Protein AF-A0A382ZR91-F1 (afdb_monomer_lite)

pLDDT: mean 93.34, std 5.3, range [69.5, 98.6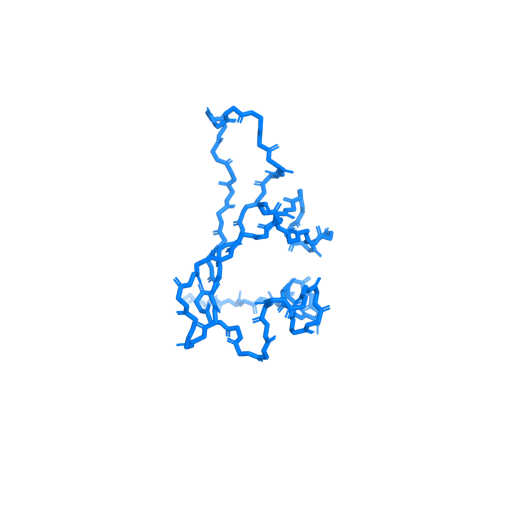2]

InterPro domains:
  IPR023296 Glycosyl hydrolase, five-bladed beta-propeller domain superfamily [G3DSA:2.115.10.20] (4-74)
  IPR023296 Glycosyl hydrolase, five-bladed beta-propeller domain superfamily [SSF75005] (24-73)

Sequence (74 aa):
MTITATRIMEEPIIHPGMDARIGTNINGPSVIRVPDWLAKPLGRYYLYFAHHKGTFIRLAYADNLKGPWQIHSP

Secondary structure (DSSP, 8-state):
-------S-SS-SS-TTSSTTS-S-EEEEEEEEPPTTSSS-SSSEEEEEEETT-SSEEEEEESSTT-PPEEP--

Foldseek 3Di:
DDDDDDDPDPDDLDAPPLDVPQPHAKDDWDKDQDDPPDPPDPERMWIWIHHPPDPDIWIWHANDSSDPIHTDDD

Organism: NCBI:txid408172

Structure (mmCIF, N/CA/C/O backbone):
data_AF-A0A382ZR91-F1
#
_entry.id   AF-A0A382ZR91-F1
#
loop_
_atom_site.group_PDB
_atom_site.id
_atom_site.type_symbol
_atom_site.label_atom_id
_atom_site.label_alt_id
_atom_site.label_comp_id
_atom_site.label_asym_id
_atom_site.label_entity_id
_atom_site.label_seq_id
_atom_site.pdbx_PDB_ins_code
_atom_site.Cartn_x
_atom_site.Cartn_y
_atom_site.Cartn_z
_atom_site.occupancy
_atom_site.B_iso_or_equiv
_atom_site.auth_seq_id
_atom_site.auth_comp_id
_atom_site.auth_asym_id
_atom_site.auth_atom_id
_atom_site.pdbx_PDB_model_num
ATOM 1 N N . MET A 1 1 ? 14.791 16.491 23.518 1.00 79.62 1 MET A N 1
ATOM 2 C CA . MET A 1 1 ? 13.933 15.288 23.580 1.00 79.62 1 MET A CA 1
ATOM 3 C C . MET A 1 1 ? 14.353 14.394 22.426 1.00 79.62 1 MET A C 1
ATOM 5 O O . MET A 1 1 ? 14.376 14.885 21.305 1.00 79.62 1 MET A O 1
ATOM 9 N N . THR A 1 2 ? 14.779 13.160 22.682 1.00 92.69 2 THR A N 1
ATOM 10 C CA . THR A 1 2 ? 15.277 12.262 21.625 1.00 92.69 2 THR A CA 1
ATOM 11 C C . THR A 1 2 ? 14.139 11.362 21.157 1.00 92.69 2 THR A C 1
ATOM 13 O O . THR A 1 2 ? 13.538 10.673 21.976 1.00 92.69 2 THR A O 1
ATOM 16 N N . ILE A 1 3 ? 13.832 11.372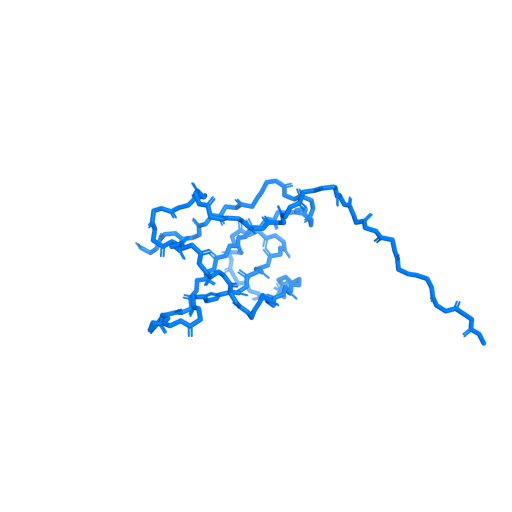 19.858 1.00 94.00 3 ILE A N 1
ATOM 17 C CA . ILE A 1 3 ? 12.875 10.442 19.244 1.00 94.00 3 ILE A CA 1
ATOM 18 C C . ILE A 1 3 ? 13.665 9.260 18.685 1.00 94.00 3 ILE A C 1
ATOM 20 O O . ILE A 1 3 ? 14.642 9.456 17.967 1.00 94.00 3 ILE A O 1
ATOM 24 N N . THR A 1 4 ? 13.232 8.043 19.009 1.00 95.69 4 THR A N 1
ATOM 25 C CA . THR A 1 4 ? 13.781 6.803 18.448 1.00 95.69 4 THR A CA 1
ATOM 26 C C . THR A 1 4 ? 12.693 6.109 17.643 1.00 95.69 4 THR A C 1
ATOM 28 O O . THR A 1 4 ? 11.571 5.966 18.124 1.00 95.69 4 THR A O 1
ATOM 31 N N . ALA A 1 5 ? 13.023 5.670 16.431 1.00 94.38 5 ALA A N 1
ATOM 32 C CA . ALA A 1 5 ? 12.159 4.825 15.618 1.00 94.38 5 ALA A CA 1
ATOM 33 C C . ALA A 1 5 ? 12.720 3.399 15.602 1.00 94.38 5 ALA A C 1
ATOM 35 O O . ALA A 1 5 ? 13.913 3.203 15.373 1.00 94.38 5 ALA A O 1
ATOM 36 N N . THR A 1 6 ? 11.862 2.409 15.833 1.00 95.50 6 THR A N 1
ATOM 37 C CA . THR A 1 6 ? 12.206 0.988 15.734 1.00 95.50 6 THR A CA 1
ATOM 38 C C . THR A 1 6 ? 11.486 0.362 14.547 1.00 95.50 6 THR A C 1
ATOM 40 O O . THR A 1 6 ? 10.354 0.726 14.218 1.00 95.50 6 THR A O 1
ATOM 43 N N . ARG A 1 7 ? 12.154 -0.573 13.864 1.00 94.81 7 ARG A N 1
ATOM 44 C CA . ARG A 1 7 ? 11.539 -1.325 12.766 1.00 94.81 7 ARG A CA 1
ATOM 45 C C . ARG A 1 7 ? 10.403 -2.187 13.318 1.00 94.81 7 ARG A C 1
ATOM 47 O O . ARG A 1 7 ? 10.544 -2.816 14.362 1.00 94.81 7 ARG A O 1
ATOM 54 N N . ILE A 1 8 ? 9.284 -2.242 12.597 1.00 93.31 8 ILE A N 1
ATOM 55 C CA . ILE A 1 8 ? 8.155 -3.113 12.956 1.00 93.31 8 ILE A CA 1
ATOM 56 C C . ILE A 1 8 ? 8.414 -4.589 12.589 1.00 93.31 8 ILE A C 1
ATOM 58 O O . ILE A 1 8 ? 7.808 -5.483 13.186 1.00 93.31 8 ILE A O 1
ATOM 62 N N . MET A 1 9 ? 9.300 -4.830 11.613 1.00 95.31 9 MET A N 1
ATOM 63 C CA . MET A 1 9 ? 9.704 -6.139 11.084 1.00 95.31 9 MET A CA 1
ATOM 64 C C . MET A 1 9 ? 11.026 -6.036 10.293 1.00 95.31 9 MET A C 1
ATOM 66 O O . MET A 1 9 ? 11.432 -4.944 9.881 1.00 95.31 9 MET A O 1
ATOM 70 N N . GLU A 1 10 ? 11.680 -7.173 10.041 1.00 95.25 10 GLU A N 1
ATOM 71 C CA . GLU A 1 10 ? 12.977 -7.248 9.338 1.00 95.25 10 GLU A CA 1
ATOM 72 C C . GLU A 1 10 ? 12.872 -7.408 7.813 1.00 95.25 10 GLU A C 1
ATOM 74 O O . GLU A 1 10 ? 13.877 -7.470 7.115 1.00 95.25 10 GLU A O 1
ATOM 79 N N . GLU A 1 11 ? 11.657 -7.385 7.273 1.00 92.62 11 GLU A N 1
ATOM 80 C CA . GLU A 1 11 ? 11.372 -7.517 5.840 1.00 92.62 11 GLU A CA 1
ATOM 81 C C . GLU A 1 11 ? 10.595 -6.303 5.294 1.00 92.62 11 GLU A C 1
ATOM 83 O O . GLU A 1 11 ? 10.018 -5.526 6.064 1.00 92.62 11 GLU A O 1
ATOM 88 N N . PRO A 1 12 ? 10.604 -6.074 3.967 1.00 92.69 12 PRO A N 1
ATOM 89 C CA . PRO A 1 12 ? 9.761 -5.061 3.347 1.00 92.69 12 PRO A CA 1
ATOM 90 C C . PRO A 1 12 ? 8.273 -5.403 3.486 1.00 92.69 12 PRO A C 1
ATOM 92 O O . PRO A 1 12 ? 7.876 -6.550 3.328 1.00 92.69 12 PRO A O 1
ATOM 95 N N . ILE A 1 13 ? 7.439 -4.380 3.683 1.00 94.00 13 ILE A N 1
ATOM 96 C CA . ILE A 1 13 ? 5.975 -4.528 3.681 1.00 94.00 13 ILE A CA 1
ATOM 97 C C . ILE A 1 13 ? 5.453 -4.915 2.285 1.00 94.00 13 ILE A C 1
ATOM 99 O O . ILE A 1 13 ? 4.562 -5.750 2.165 1.00 94.00 13 ILE A O 1
ATOM 103 N N . ILE A 1 14 ? 6.015 -4.299 1.237 1.00 94.19 14 ILE A N 1
ATOM 104 C CA . ILE A 1 14 ? 5.774 -4.626 -0.174 1.00 94.19 14 ILE A CA 1
ATOM 105 C C . ILE A 1 14 ? 7.129 -4.837 -0.845 1.00 94.19 14 ILE A C 1
ATOM 107 O O . ILE A 1 14 ? 8.042 -4.031 -0.650 1.00 94.19 14 ILE A O 1
ATOM 111 N N . HIS A 1 15 ? 7.258 -5.885 -1.655 1.00 92.88 15 HIS A N 1
ATOM 112 C CA . HIS A 1 15 ? 8.488 -6.196 -2.380 1.00 92.88 15 HIS A CA 1
ATOM 113 C C . HIS A 1 15 ? 8.216 -6.635 -3.829 1.00 92.88 15 HIS A C 1
ATOM 115 O O . HIS A 1 15 ? 7.098 -7.049 -4.163 1.00 92.88 15 HIS A O 1
ATOM 121 N N . PRO A 1 16 ? 9.230 -6.567 -4.716 1.00 89.56 16 PRO A N 1
ATOM 122 C CA . PRO A 1 16 ? 9.141 -7.168 -6.043 1.00 89.56 16 PRO A CA 1
ATOM 123 C C . PRO A 1 16 ? 8.795 -8.661 -5.938 1.00 89.56 16 PRO A C 1
ATOM 125 O O . PRO A 1 16 ? 9.398 -9.380 -5.142 1.00 89.56 16 PRO A O 1
ATOM 128 N N . GLY A 1 17 ? 7.819 -9.125 -6.720 1.00 88.12 17 GLY A N 1
ATOM 129 C CA . GLY A 1 17 ? 7.400 -10.534 -6.766 1.00 88.12 17 GLY A CA 1
ATOM 130 C C . GLY A 1 17 ? 6.071 -10.865 -6.079 1.00 88.12 17 GLY A C 1
ATOM 131 O O . GLY A 1 17 ? 5.550 -11.950 -6.308 1.00 88.12 17 GLY A O 1
ATOM 132 N N . MET A 1 18 ? 5.473 -9.943 -5.313 1.00 90.88 18 MET A N 1
ATOM 133 C CA . MET A 1 18 ? 4.130 -10.160 -4.738 1.00 90.88 18 MET A CA 1
ATOM 134 C C . MET A 1 18 ? 3.010 -10.158 -5.792 1.00 90.88 18 MET A C 1
ATOM 136 O O . MET A 1 18 ? 1.956 -10.746 -5.583 1.00 90.88 18 MET A O 1
ATOM 140 N N . ASP A 1 19 ? 3.226 -9.479 -6.919 1.00 88.31 19 ASP A N 1
ATOM 141 C CA . ASP A 1 19 ? 2.341 -9.469 -8.086 1.00 88.31 19 ASP A CA 1
ATOM 142 C C . ASP A 1 19 ? 3.192 -9.157 -9.324 1.00 88.31 19 ASP A C 1
ATOM 144 O O . ASP A 1 19 ? 4.074 -8.290 -9.282 1.00 88.31 19 ASP A O 1
ATOM 148 N N . ALA A 1 20 ? 2.932 -9.856 -10.433 1.00 85.69 20 ALA A N 1
ATOM 149 C CA . ALA A 1 20 ? 3.710 -9.748 -11.671 1.00 85.69 20 ALA A CA 1
ATOM 150 C C . ALA A 1 20 ? 3.773 -8.316 -12.232 1.00 85.69 20 ALA A C 1
ATOM 152 O O . ALA A 1 20 ? 4.694 -7.961 -12.966 1.00 85.69 20 ALA A O 1
ATOM 153 N N . ARG A 1 21 ? 2.807 -7.470 -11.875 1.00 83.81 21 ARG A N 1
ATOM 154 C CA . ARG A 1 21 ? 2.654 -6.120 -12.409 1.00 83.81 21 ARG A CA 1
ATOM 155 C C . ARG A 1 21 ? 3.278 -5.042 -11.506 1.00 83.81 21 ARG A C 1
ATOM 157 O O . ARG A 1 21 ? 3.290 -3.868 -11.888 1.00 83.81 21 ARG A O 1
ATOM 164 N N . ILE A 1 22 ? 3.780 -5.391 -10.313 1.00 86.62 22 ILE A N 1
ATOM 165 C CA . ILE A 1 22 ? 4.525 -4.460 -9.436 1.00 86.62 22 ILE A CA 1
ATOM 166 C C . ILE A 1 22 ? 5.841 -4.027 -10.095 1.00 86.62 22 ILE A C 1
ATOM 168 O O . ILE A 1 22 ? 6.284 -2.893 -9.909 1.00 86.62 22 ILE A O 1
ATOM 172 N N . GLY A 1 23 ? 6.434 -4.905 -10.908 1.00 85.44 23 GLY A N 1
ATOM 173 C CA . GLY A 1 23 ? 7.768 -4.699 -11.455 1.00 85.44 23 GLY A CA 1
ATOM 174 C C . GLY A 1 23 ? 8.834 -4.773 -10.361 1.00 85.44 23 GLY A C 1
ATOM 175 O O . GLY A 1 23 ? 8.634 -5.386 -9.313 1.00 85.44 23 GLY A O 1
ATOM 176 N N . THR A 1 24 ? 9.985 -4.155 -10.613 1.00 88.31 24 THR A N 1
ATOM 177 C CA . THR A 1 24 ? 11.165 -4.258 -9.738 1.00 88.31 24 THR A CA 1
ATOM 178 C C . THR A 1 24 ? 11.487 -2.977 -8.972 1.00 88.31 24 THR A C 1
ATOM 180 O O . THR A 1 24 ? 12.292 -3.016 -8.048 1.00 88.31 24 THR A O 1
ATOM 183 N N . ASN A 1 25 ? 10.864 -1.846 -9.319 1.00 88.56 25 ASN A N 1
ATOM 184 C CA . ASN A 1 25 ? 11.179 -0.537 -8.745 1.00 88.56 25 ASN A CA 1
ATOM 185 C C . ASN A 1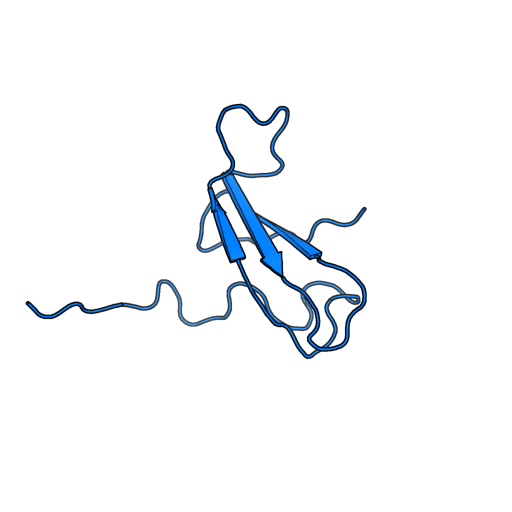 25 ? 9.945 0.110 -8.099 1.00 88.56 25 ASN A C 1
ATOM 187 O O . ASN A 1 25 ? 9.265 0.927 -8.721 1.00 88.56 25 ASN A O 1
ATOM 191 N N . ILE A 1 26 ? 9.666 -0.278 -6.853 1.00 92.62 26 ILE A N 1
ATOM 192 C CA . ILE A 1 26 ? 8.589 0.281 -6.023 1.00 92.62 26 ILE A CA 1
ATOM 193 C C . ILE A 1 26 ? 8.982 1.676 -5.528 1.00 92.62 26 ILE A C 1
ATOM 195 O O . ILE A 1 26 ? 10.100 1.886 -5.061 1.00 92.62 26 ILE A O 1
ATOM 199 N N . ASN A 1 27 ? 8.048 2.623 -5.587 1.00 92.31 27 ASN A N 1
ATOM 200 C CA . ASN A 1 27 ? 8.255 4.003 -5.170 1.00 92.31 27 ASN A CA 1
ATOM 201 C C . ASN A 1 27 ? 6.989 4.611 -4.533 1.00 92.31 27 ASN A C 1
ATOM 203 O O . ASN A 1 27 ? 5.868 4.176 -4.806 1.00 92.31 27 ASN A O 1
ATOM 207 N N . GLY A 1 28 ? 7.191 5.620 -3.682 1.00 92.50 28 GLY A N 1
ATOM 208 C CA . GLY A 1 28 ? 6.141 6.432 -3.065 1.00 92.50 28 GLY A CA 1
ATOM 209 C C . GLY A 1 28 ? 5.114 5.678 -2.207 1.00 92.50 28 GLY A C 1
ATOM 210 O O . GLY A 1 28 ? 3.924 5.936 -2.386 1.00 92.50 28 GLY A O 1
ATOM 211 N N . PRO A 1 29 ? 5.505 4.755 -1.301 1.00 95.31 29 PRO A N 1
ATOM 212 C CA . PRO A 1 29 ? 4.539 4.064 -0.454 1.00 95.31 29 PRO A CA 1
ATOM 213 C C . PRO A 1 29 ? 3.867 5.035 0.526 1.00 95.31 29 PRO A C 1
ATOM 215 O O . PRO A 1 29 ? 4.537 5.757 1.262 1.00 95.31 29 PRO A O 1
ATOM 218 N N . SER A 1 30 ? 2.538 5.018 0.560 1.00 97.25 30 SER A N 1
ATOM 219 C CA . SER A 1 30 ? 1.710 5.807 1.476 1.00 97.25 30 SER A CA 1
ATOM 220 C C . SER A 1 30 ? 0.676 4.903 2.133 1.00 97.25 30 SER A C 1
ATOM 222 O O . SER A 1 30 ? -0.178 4.339 1.448 1.00 97.25 30 SER A O 1
ATOM 224 N N . VAL A 1 31 ? 0.753 4.757 3.457 1.00 97.44 31 VAL A N 1
ATOM 225 C CA . VAL A 1 31 ? -0.170 3.928 4.240 1.00 9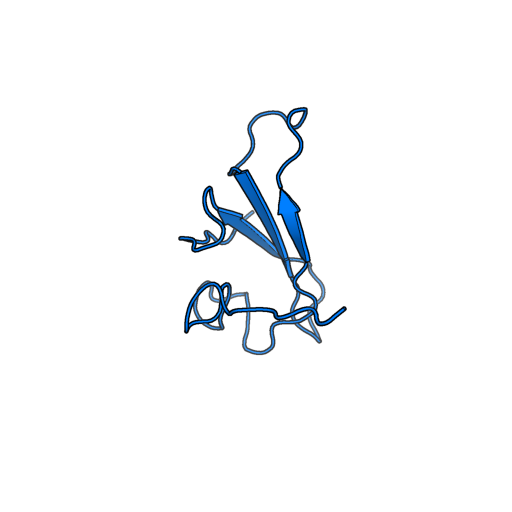7.44 31 VAL A CA 1
ATOM 226 C C . VAL A 1 31 ? -1.175 4.793 4.988 1.00 97.44 31 VAL A C 1
ATOM 228 O O . VAL A 1 31 ? -0.809 5.786 5.615 1.00 97.44 31 VAL A O 1
ATOM 231 N N . ILE A 1 32 ? -2.442 4.389 4.953 1.00 98.00 32 ILE A N 1
ATOM 232 C CA . ILE A 1 32 ? -3.515 4.988 5.745 1.00 98.00 32 ILE A CA 1
ATOM 233 C C . ILE A 1 32 ? -4.271 3.898 6.500 1.00 98.00 32 ILE A C 1
ATOM 235 O O . ILE A 1 32 ? -4.439 2.782 6.004 1.00 98.00 32 ILE A O 1
ATOM 239 N N . ARG A 1 33 ? -4.776 4.230 7.692 1.00 98.31 33 ARG A N 1
ATOM 240 C CA . ARG A 1 33 ? -5.880 3.465 8.279 1.00 98.31 33 ARG A CA 1
ATOM 241 C C . ARG A 1 33 ? -7.132 3.794 7.477 1.00 98.31 33 ARG A C 1
ATOM 243 O O . ARG A 1 33 ? -7.399 4.968 7.221 1.00 98.31 33 ARG A O 1
ATOM 250 N N . VAL A 1 34 ? -7.878 2.774 7.080 1.00 98.31 34 VAL A N 1
ATOM 251 C CA . VAL A 1 34 ? -9.113 2.974 6.326 1.00 98.31 34 VAL A CA 1
ATOM 252 C C . VAL A 1 34 ? -10.107 3.765 7.186 1.00 98.31 34 VAL A C 1
ATOM 254 O O . VAL A 1 34 ? -10.278 3.428 8.363 1.00 98.31 34 VAL A O 1
ATOM 257 N N . PRO A 1 35 ? -10.718 4.838 6.647 1.00 97.69 35 PRO A N 1
ATOM 258 C CA . PRO A 1 35 ? -11.713 5.609 7.378 1.00 97.69 35 PRO A CA 1
ATOM 259 C C . PRO A 1 35 ? -12.959 4.779 7.683 1.00 97.69 35 PRO A C 1
ATOM 261 O O . PRO A 1 35 ? -13.430 4.030 6.829 1.00 97.69 35 PRO A O 1
ATOM 264 N N . ASP A 1 36 ? -13.541 4.976 8.866 1.00 97.12 36 ASP A N 1
ATOM 265 C CA . ASP A 1 36 ? -14.684 4.176 9.327 1.00 97.12 36 ASP A CA 1
ATOM 266 C C . ASP A 1 36 ? -15.956 4.379 8.470 1.00 97.12 36 ASP A C 1
ATOM 268 O O . ASP A 1 36 ? -16.857 3.547 8.491 1.00 97.12 36 ASP A O 1
ATOM 272 N N . TRP A 1 37 ? -16.030 5.463 7.685 1.00 97.44 37 TRP A N 1
ATOM 273 C CA . TRP A 1 37 ? -17.149 5.748 6.778 1.00 97.44 37 TRP A CA 1
ATOM 274 C C . TRP A 1 37 ? -17.068 5.016 5.429 1.00 97.44 37 TRP A C 1
ATOM 276 O O . TRP A 1 37 ? -18.034 5.055 4.663 1.00 97.44 37 TRP A O 1
ATOM 286 N N . LEU A 1 38 ? -15.943 4.371 5.096 1.00 97.50 38 LEU A N 1
ATOM 287 C CA . LEU A 1 38 ? -15.808 3.672 3.820 1.00 97.50 38 LEU A CA 1
ATOM 288 C C . LEU A 1 38 ? -16.647 2.389 3.830 1.00 97.50 38 LEU A C 1
ATOM 290 O O . LEU A 1 38 ? -16.401 1.470 4.609 1.00 97.50 38 LEU A O 1
ATOM 294 N N . ALA A 1 39 ? -17.618 2.300 2.924 1.00 97.19 39 ALA A N 1
ATOM 295 C CA . ALA A 1 39 ? -18.435 1.103 2.787 1.00 97.19 39 ALA A CA 1
ATOM 296 C C . ALA A 1 39 ? -17.611 -0.076 2.240 1.00 97.19 39 ALA A C 1
ATOM 298 O O . ALA A 1 39 ? -16.890 0.075 1.256 1.00 97.19 39 ALA A O 1
ATOM 299 N N . LYS A 1 40 ? -17.784 -1.262 2.845 1.00 96.94 40 LYS A N 1
ATOM 300 C CA . LYS A 1 40 ? -17.151 -2.535 2.438 1.00 96.94 40 LYS A CA 1
ATOM 301 C C . LYS A 1 40 ? -15.625 -2.411 2.242 1.00 96.94 40 LYS A C 1
ATOM 303 O O . LYS A 1 40 ? -15.135 -2.617 1.130 1.00 96.94 40 LYS A O 1
ATOM 308 N N . PRO A 1 41 ? -14.866 -2.057 3.294 1.00 97.44 41 PRO A N 1
ATOM 309 C CA . PRO A 1 41 ? -13.419 -1.929 3.183 1.00 97.44 41 PRO A CA 1
ATOM 310 C C . PRO A 1 41 ? -12.770 -3.288 2.882 1.00 97.44 41 PRO A C 1
ATOM 312 O O . PRO A 1 41 ? -13.220 -4.316 3.384 1.00 97.44 41 PRO A O 1
ATOM 315 N N . LEU A 1 42 ? -11.695 -3.287 2.088 1.00 97.94 42 LEU A N 1
ATOM 316 C CA . LEU A 1 42 ? -10.932 -4.503 1.768 1.00 97.94 42 LEU A CA 1
ATOM 317 C C . LEU A 1 42 ? -10.083 -4.987 2.959 1.00 97.94 42 LEU A C 1
ATOM 319 O O . LEU A 1 42 ? -9.768 -6.166 3.055 1.00 97.94 42 LEU A O 1
ATOM 323 N N . GLY A 1 43 ? -9.719 -4.076 3.864 1.00 97.88 43 GLY A N 1
ATOM 324 C CA . GLY A 1 43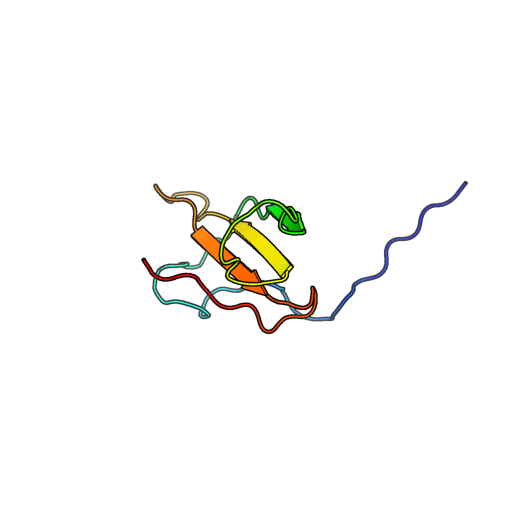 ? -8.990 -4.345 5.102 1.00 97.88 43 GLY A CA 1
ATOM 325 C C . GLY A 1 43 ? -8.884 -3.081 5.957 1.00 97.88 43 GLY A C 1
ATOM 326 O O . GLY A 1 43 ? -9.356 -2.015 5.558 1.00 97.88 43 GLY A O 1
ATOM 327 N N . ARG A 1 44 ? -8.262 -3.169 7.134 1.00 98.38 44 ARG A N 1
ATOM 328 C CA . ARG A 1 44 ? -8.116 -2.015 8.054 1.00 98.38 44 ARG A CA 1
ATOM 329 C C . ARG A 1 44 ? -7.104 -0.961 7.601 1.00 98.38 44 ARG A C 1
ATOM 331 O O . ARG A 1 44 ? -7.181 0.183 8.057 1.00 98.38 44 ARG A O 1
ATOM 338 N N . TYR A 1 45 ? -6.164 -1.326 6.737 1.00 98.62 45 TYR A N 1
ATOM 339 C CA . TYR A 1 45 ? -5.121 -0.446 6.219 1.00 98.62 45 TYR A CA 1
ATOM 340 C C . TYR A 1 45 ? -5.018 -0.559 4.707 1.00 98.62 45 TYR A C 1
ATOM 342 O O . TYR A 1 45 ? -5.000 -1.666 4.169 1.00 98.62 45 TYR A O 1
ATOM 350 N N . TYR A 1 46 ? -4.890 0.588 4.043 1.00 98.50 46 TYR A N 1
ATOM 351 C CA . TYR A 1 46 ? -4.583 0.687 2.618 1.00 98.50 46 TYR A CA 1
ATOM 352 C C . TYR A 1 46 ? -3.179 1.249 2.444 1.00 98.50 46 TYR A C 1
ATOM 354 O O . TYR A 1 46 ? -2.811 2.222 3.102 1.00 98.50 46 TYR A O 1
ATOM 362 N N . LEU A 1 47 ? -2.410 0.639 1.549 1.00 97.94 47 LEU A N 1
ATOM 363 C CA . LEU A 1 47 ? -1.080 1.074 1.153 1.00 97.94 47 LEU A CA 1
ATOM 364 C C . LEU A 1 47 ? -1.088 1.324 -0.350 1.00 97.94 47 LEU A C 1
ATOM 366 O O . LEU A 1 47 ? -1.224 0.401 -1.154 1.00 97.94 47 LEU A O 1
ATOM 370 N N . TYR A 1 48 ? -0.937 2.592 -0.712 1.00 97.00 48 TYR A N 1
ATOM 371 C CA . TYR A 1 48 ? -0.797 3.034 -2.091 1.00 97.00 48 TYR A CA 1
ATOM 372 C C . TYR A 1 48 ? 0.676 3.143 -2.451 1.00 97.00 48 TYR A C 1
ATOM 374 O O . TYR A 1 48 ? 1.469 3.653 -1.663 1.00 97.00 48 TYR A O 1
ATOM 382 N N . PHE A 1 49 ? 1.047 2.666 -3.631 1.00 95.44 49 PHE A N 1
ATOM 383 C CA . PHE A 1 49 ? 2.420 2.727 -4.126 1.00 95.44 49 PHE A CA 1
ATOM 384 C C . PHE A 1 49 ? 2.428 2.704 -5.653 1.00 95.44 49 PHE A C 1
ATOM 386 O O . PHE A 1 49 ? 1.432 2.352 -6.284 1.00 95.44 49 PHE A O 1
ATOM 393 N N . ALA A 1 50 ? 3.549 3.057 -6.268 1.00 92.88 50 ALA A N 1
ATOM 394 C CA . ALA A 1 50 ? 3.695 3.035 -7.719 1.00 92.88 50 ALA A CA 1
ATOM 395 C C . ALA A 1 50 ? 5.033 2.421 -8.131 1.00 92.88 50 ALA A C 1
ATOM 397 O O . ALA A 1 50 ? 5.915 2.185 -7.307 1.00 92.88 50 ALA A O 1
ATOM 398 N N . HIS A 1 51 ? 5.191 2.175 -9.429 1.00 90.31 51 HIS A N 1
ATOM 399 C CA . HIS A 1 51 ? 6.512 1.978 -10.013 1.00 90.31 51 HIS A CA 1
ATOM 400 C C . HIS A 1 51 ? 7.107 3.354 -10.349 1.00 90.31 51 HIS A C 1
ATOM 402 O O . HIS A 1 51 ? 6.384 4.184 -10.895 1.00 90.31 51 HIS A O 1
ATOM 408 N N . HIS A 1 52 ? 8.400 3.613 -10.106 1.00 86.00 52 HIS A N 1
ATOM 409 C CA . HIS A 1 52 ? 9.013 4.943 -10.361 1.00 86.00 52 HIS A CA 1
ATOM 410 C C . HIS A 1 52 ? 8.837 5.448 -11.812 1.00 86.00 52 HIS A C 1
ATOM 412 O O . HIS A 1 52 ? 8.872 6.643 -12.080 1.00 86.00 52 HIS A O 1
ATOM 418 N N . LYS A 1 53 ? 8.650 4.525 -12.762 1.00 87.25 53 LYS A N 1
ATOM 419 C CA . LYS A 1 53 ? 8.356 4.811 -14.181 1.00 87.25 53 LYS A CA 1
ATOM 420 C C . LYS A 1 53 ? 6.984 4.293 -14.640 1.00 87.25 53 LYS A C 1
ATOM 422 O O . LYS A 1 53 ? 6.768 4.102 -15.831 1.00 87.25 53 LYS A O 1
ATOM 427 N N . GLY A 1 54 ? 6.118 3.928 -13.699 1.00 82.38 54 GLY A N 1
ATOM 428 C CA . GLY A 1 54 ? 4.792 3.389 -13.990 1.00 82.38 54 GLY A CA 1
ATOM 429 C C . GLY A 1 54 ? 3.786 4.485 -14.321 1.00 82.38 54 GLY A C 1
ATOM 430 O O . GLY A 1 54 ? 3.973 5.644 -13.969 1.00 82.38 54 GLY A O 1
ATOM 431 N N . THR A 1 55 ? 2.695 4.096 -14.972 1.00 88.31 55 THR A N 1
ATOM 432 C CA . THR A 1 55 ? 1.577 4.985 -15.331 1.00 88.31 55 THR A CA 1
ATOM 433 C C . THR A 1 55 ? 0.357 4.805 -14.425 1.00 88.31 55 THR A C 1
ATOM 435 O O . THR A 1 55 ? -0.692 5.390 -14.673 1.00 88.31 55 THR A O 1
ATOM 438 N N . PHE A 1 56 ? 0.472 3.982 -13.384 1.00 88.19 56 PHE A N 1
ATOM 439 C CA . PHE A 1 56 ? -0.621 3.630 -12.484 1.00 88.19 56 PHE A CA 1
ATOM 440 C C . PHE A 1 56 ? -0.158 3.634 -11.023 1.00 88.19 56 PHE A C 1
ATOM 442 O O . PHE A 1 56 ? 1.008 3.372 -10.714 1.00 88.19 56 PHE A O 1
ATOM 449 N N . ILE A 1 57 ? -1.116 3.874 -10.129 1.00 92.56 57 ILE A N 1
ATOM 450 C CA . ILE A 1 57 ? -0.986 3.647 -8.690 1.00 92.56 57 ILE A CA 1
ATOM 451 C C . ILE A 1 57 ? -1.580 2.273 -8.380 1.00 92.56 57 ILE A C 1
ATOM 453 O O . 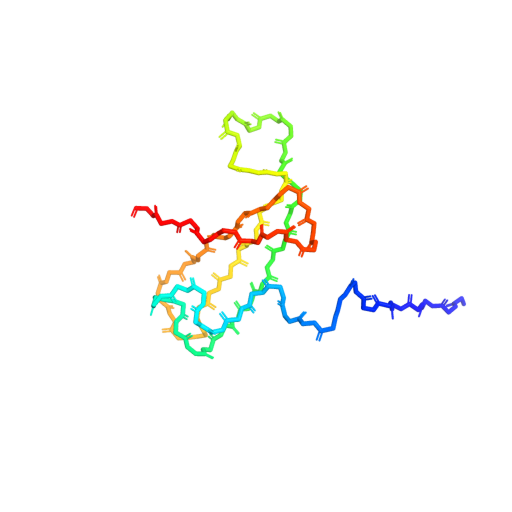ILE A 1 57 ? -2.619 1.893 -8.921 1.00 92.56 57 ILE A O 1
ATOM 457 N N . ARG A 1 58 ? -0.910 1.522 -7.513 1.00 93.81 58 ARG A N 1
ATOM 458 C CA . ARG A 1 58 ? -1.361 0.234 -6.993 1.00 93.81 58 ARG A CA 1
ATOM 459 C C . ARG A 1 58 ? -1.881 0.390 -5.577 1.00 93.81 58 ARG A C 1
ATOM 461 O O . ARG A 1 58 ? -1.424 1.253 -4.832 1.00 93.81 58 ARG A O 1
ATOM 468 N N . LEU A 1 59 ? -2.797 -0.500 -5.219 1.00 96.44 59 LEU A N 1
ATOM 469 C CA . LEU A 1 59 ? -3.325 -0.641 -3.874 1.00 96.44 59 LEU A CA 1
ATOM 470 C C . LEU A 1 59 ? -2.933 -2.014 -3.325 1.00 96.44 59 LEU A C 1
ATOM 472 O O . LEU A 1 59 ? -3.161 -3.035 -3.974 1.00 96.44 59 LEU A O 1
ATOM 476 N N . ALA A 1 60 ? -2.380 -2.028 -2.118 1.00 97.56 60 ALA A N 1
ATOM 477 C CA . ALA A 1 60 ? -2.342 -3.196 -1.256 1.00 97.56 60 ALA A CA 1
ATOM 478 C C . ALA A 1 60 ? -3.180 -2.940 0.001 1.00 97.56 60 ALA A C 1
ATOM 480 O O . ALA A 1 60 ? -3.304 -1.797 0.445 1.00 97.56 60 ALA A O 1
ATOM 481 N N . TYR A 1 61 ? -3.744 -3.990 0.588 1.00 98.25 61 TYR A N 1
ATOM 482 C CA . TYR A 1 61 ? -4.546 -3.883 1.805 1.00 98.25 61 TYR A CA 1
ATOM 483 C C . TYR A 1 61 ? -4.214 -4.988 2.808 1.00 98.25 61 TYR A C 1
ATOM 485 O O . TYR A 1 61 ? -3.785 -6.079 2.428 1.00 98.25 61 TYR A O 1
ATOM 493 N N . ALA A 1 62 ? -4.389 -4.680 4.093 1.00 98.38 62 ALA A N 1
ATOM 494 C CA . ALA A 1 62 ? -4.176 -5.609 5.200 1.00 98.38 62 ALA A CA 1
ATOM 495 C C . ALA A 1 62 ? -4.984 -5.200 6.439 1.00 98.38 62 ALA A C 1
ATOM 497 O O . ALA A 1 62 ? -5.288 -4.023 6.639 1.00 98.38 62 ALA A O 1
ATOM 498 N N . ASP A 1 63 ? -5.262 -6.153 7.329 1.00 98.44 63 ASP A N 1
ATOM 499 C CA . ASP A 1 63 ? -5.878 -5.878 8.638 1.00 98.44 63 ASP A CA 1
ATOM 500 C C . ASP A 1 63 ? -4.865 -5.569 9.750 1.00 98.44 63 ASP A C 1
ATOM 502 O O . ASP A 1 63 ? -5.221 -5.063 10.824 1.00 98.44 63 ASP A O 1
ATOM 506 N N . ASN A 1 64 ? -3.588 -5.838 9.480 1.00 97.31 64 ASN A N 1
ATOM 507 C CA . ASN A 1 64 ? -2.460 -5.631 10.376 1.00 97.31 64 ASN A CA 1
ATOM 508 C C . ASN A 1 64 ? -1.303 -4.988 9.598 1.00 97.31 64 ASN A C 1
ATOM 510 O O . ASN A 1 64 ? -1.011 -5.395 8.478 1.00 97.31 64 ASN A O 1
ATOM 514 N N . LEU A 1 65 ? -0.614 -4.010 10.196 1.00 95.94 65 LEU A N 1
ATOM 515 C CA . LEU A 1 65 ? 0.535 -3.337 9.573 1.00 95.94 65 LEU A CA 1
ATOM 516 C C . LEU A 1 65 ? 1.677 -4.303 9.219 1.00 95.94 65 LEU A C 1
ATOM 518 O O . LEU A 1 65 ? 2.394 -4.060 8.252 1.00 95.94 65 LEU A O 1
ATOM 522 N N . LYS A 1 66 ? 1.816 -5.412 9.960 1.00 95.75 66 LYS A N 1
ATOM 523 C CA . LYS A 1 66 ? 2.783 -6.485 9.664 1.00 95.75 66 LYS A CA 1
ATOM 524 C C . LYS A 1 66 ? 2.357 -7.398 8.503 1.00 95.75 66 LYS A C 1
ATOM 526 O O . LYS A 1 66 ? 3.104 -8.293 8.137 1.00 95.75 66 LYS A O 1
ATOM 531 N N . GLY A 1 67 ? 1.175 -7.186 7.927 1.00 95.62 67 GLY A N 1
ATOM 532 C CA . GLY A 1 67 ? 0.600 -8.036 6.891 1.00 95.62 67 GLY A CA 1
ATOM 533 C C . GLY A 1 67 ? -0.223 -9.214 7.438 1.00 95.62 67 GLY A C 1
ATOM 534 O O . GLY A 1 67 ? -0.574 -9.221 8.622 1.00 95.62 67 GLY A O 1
ATOM 535 N N . PRO A 1 68 ? -0.563 -10.199 6.586 1.00 95.94 68 PRO A N 1
ATOM 536 C CA . PRO A 1 68 ? -0.185 -10.282 5.174 1.00 95.94 68 PRO A CA 1
ATOM 537 C C . PRO A 1 68 ? -0.824 -9.160 4.347 1.00 95.94 68 PRO A C 1
ATOM 539 O O . PRO A 1 68 ? -1.987 -8.815 4.546 1.00 95.94 68 PRO A O 1
ATOM 542 N N . TRP A 1 69 ? -0.047 -8.589 3.427 1.00 97.19 69 TRP A N 1
ATOM 543 C CA . TRP A 1 69 ? -0.520 -7.558 2.506 1.00 97.19 69 TRP A CA 1
ATOM 544 C C . TRP A 1 69 ? -0.970 -8.192 1.198 1.00 97.19 69 TRP A C 1
ATOM 546 O O . TRP A 1 69 ? -0.202 -8.895 0.542 1.00 97.19 69 TRP A O 1
ATOM 556 N N . GLN A 1 70 ? -2.216 -7.933 0.814 1.00 97.00 70 GLN A N 1
ATOM 557 C CA . GLN A 1 70 ? -2.793 -8.436 -0.427 1.00 97.00 70 GLN A CA 1
ATOM 558 C C . GLN A 1 70 ? -2.772 -7.347 -1.490 1.00 97.00 70 GLN A C 1
ATOM 560 O O . GLN A 1 70 ? -3.202 -6.222 -1.237 1.00 97.00 70 GLN A O 1
ATOM 565 N N . ILE A 1 71 ? -2.288 -7.681 -2.687 1.00 95.69 71 ILE A N 1
ATOM 566 C CA . ILE A 1 71 ? -2.308 -6.762 -3.826 1.00 95.69 71 ILE A CA 1
ATOM 567 C C . ILE A 1 71 ? -3.712 -6.760 -4.420 1.00 95.69 71 ILE A C 1
ATOM 569 O O . ILE A 1 71 ? -4.227 -7.798 -4.839 1.00 95.69 71 ILE A O 1
ATOM 573 N N . HIS A 1 72 ? -4.339 -5.589 -4.468 1.00 95.19 72 HIS A N 1
ATOM 574 C CA . HIS A 1 72 ? -5.625 -5.441 -5.124 1.00 95.19 72 HIS A CA 1
ATOM 575 C C . HIS A 1 72 ? -5.448 -5.582 -6.641 1.00 95.19 72 HIS A C 1
ATOM 577 O O . HIS A 1 72 ? -4.705 -4.825 -7.273 1.00 95.19 72 HIS A O 1
ATOM 583 N N . SER A 1 73 ? -6.137 -6.568 -7.212 1.00 84.19 73 SER A N 1
ATOM 584 C CA . SER A 1 73 ? -6.253 -6.765 -8.653 1.00 84.19 73 SER A CA 1
ATOM 585 C C . SER A 1 73 ? -7.631 -6.279 -9.096 1.00 84.19 73 SER A C 1
ATOM 587 O O . SER A 1 73 ? -8.609 -6.906 -8.692 1.00 84.19 73 SER A O 1
ATOM 589 N N . PRO A 1 74 ? -7.713 -5.170 -9.853 1.00 69.50 74 PRO A N 1
ATOM 590 C CA . PRO A 1 74 ? -8.939 -4.806 -10.548 1.00 69.50 74 PRO A CA 1
ATOM 591 C C . PRO A 1 74 ? -9.286 -5.831 -11.629 1.00 69.50 74 PRO A C 1
ATOM 593 O O . PRO A 1 74 ? -8.338 -6.464 -12.161 1.00 69.50 74 PRO A O 1
#

Radius of gyration: 13.61 Å; chains: 1; bounding box: 34×26×39 Å